Protein AF-L5NW99-F1 (afdb_monomer_lite)

pLDDT: mean 75.91, std 13.24, range [51.31, 93.0]

Foldseek 3Di:
DDDDPDDDPCPDDPDPPPNDDPVRVVVVVVVVVVLVVLVVVCVVVVHDSVCVVVVPDD

Structure (mmCIF, N/CA/C/O backbone):
data_AF-L5NW99-F1
#
_entry.id   AF-L5NW99-F1
#
loop_
_atom_site.group_PDB
_atom_site.id
_atom_site.type_symbol
_atom_site.label_atom_id
_atom_site.label_alt_id
_atom_site.label_comp_id
_atom_site.label_asym_id
_atom_site.label_entity_id
_atom_site.label_seq_id
_atom_site.pdbx_PDB_ins_code
_atom_site.Cartn_x
_atom_site.Cartn_y
_atom_site.Cartn_z
_atom_site.occupancy
_atom_site.B_iso_or_equiv
_atom_site.auth_seq_id
_atom_site.auth_comp_id
_atom_site.auth_asym_id
_atom_site.auth_atom_id
_atom_site.pdbx_PDB_model_num
ATOM 1 N N . MET A 1 1 ? -5.303 -1.321 -31.096 1.00 52.62 1 MET A N 1
ATOM 2 C CA . MET A 1 1 ? -5.259 -0.070 -30.306 1.00 52.62 1 MET A CA 1
ATOM 3 C C . MET A 1 1 ? -5.679 -0.404 -28.880 1.00 52.62 1 MET A C 1
ATOM 5 O O . MET A 1 1 ? -6.788 -0.891 -28.710 1.00 52.62 1 MET A O 1
ATOM 9 N N . LYS A 1 2 ? -4.797 -0.266 -27.880 1.00 51.31 2 LYS A N 1
ATOM 10 C CA . LYS A 1 2 ? -5.156 -0.528 -26.474 1.00 51.31 2 LYS A CA 1
ATOM 11 C C . LYS A 1 2 ? -5.853 0.716 -25.918 1.00 51.31 2 LYS A C 1
ATOM 13 O O . LYS A 1 2 ? -5.219 1.754 -25.774 1.00 51.31 2 LYS A O 1
ATOM 18 N N . VAL A 1 3 ? -7.158 0.623 -25.679 1.00 64.00 3 VAL A N 1
ATOM 19 C CA . VAL A 1 3 ? -7.939 1.669 -25.008 1.00 64.00 3 VAL A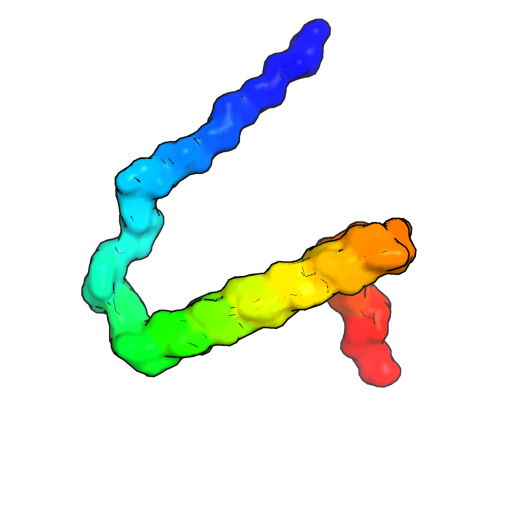 CA 1
ATOM 20 C C . VAL A 1 3 ? -7.847 1.402 -23.512 1.00 64.00 3 VAL A C 1
ATOM 22 O O . VAL A 1 3 ? -8.318 0.368 -23.045 1.00 64.00 3 VAL A O 1
ATOM 25 N N . TYR A 1 4 ? -7.210 2.304 -22.770 1.00 57.88 4 TYR A N 1
ATOM 26 C CA . TYR A 1 4 ? -7.175 2.216 -21.315 1.00 57.88 4 TYR A CA 1
ATOM 27 C C . TYR A 1 4 ? -8.479 2.785 -20.742 1.00 57.88 4 TYR A C 1
ATOM 29 O O . TYR A 1 4 ? -8.910 3.860 -21.176 1.00 57.88 4 TYR A O 1
ATOM 37 N N . PRO A 1 5 ? -9.132 2.086 -19.797 1.00 67.31 5 PRO A N 1
ATOM 38 C CA . PRO A 1 5 ? -10.329 2.602 -19.155 1.00 67.31 5 PRO A CA 1
ATOM 39 C C . PRO A 1 5 ? -10.000 3.907 -18.428 1.00 67.31 5 PRO A C 1
ATOM 41 O O . PRO A 1 5 ? -8.939 4.052 -17.818 1.00 67.31 5 PRO A O 1
ATOM 44 N N . LYS A 1 6 ? -10.909 4.883 -18.524 1.00 63.56 6 LYS A N 1
ATOM 45 C CA . LYS A 1 6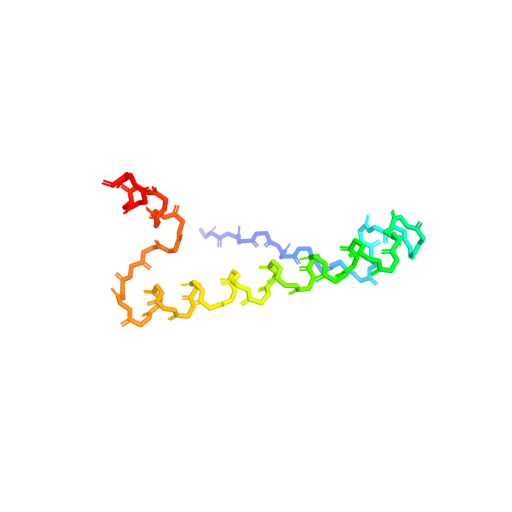 ? -10.770 6.153 -17.808 1.00 63.56 6 LYS A CA 1
ATOM 46 C C . LYS A 1 6 ? -10.693 5.845 -16.314 1.00 63.56 6 LYS A C 1
ATOM 48 O O . LYS A 1 6 ? -11.596 5.203 -15.786 1.00 63.56 6 LYS A O 1
ATOM 53 N N . ILE A 1 7 ? -9.621 6.294 -15.660 1.00 62.44 7 ILE A N 1
ATOM 54 C CA . ILE A 1 7 ? -9.460 6.174 -14.208 1.00 62.44 7 ILE A CA 1
ATOM 55 C C . ILE A 1 7 ? -10.693 6.822 -13.561 1.00 62.44 7 ILE A C 1
ATOM 57 O O . ILE A 1 7 ? -10.942 8.002 -13.841 1.00 62.44 7 ILE A O 1
ATOM 61 N N . PRO A 1 8 ? -11.476 6.087 -12.751 1.00 63.44 8 PRO A N 1
ATOM 62 C CA . PRO A 1 8 ? -12.609 6.660 -12.042 1.00 63.44 8 PRO A CA 1
ATOM 63 C C . PRO A 1 8 ? -12.119 7.828 -11.188 1.00 63.44 8 PRO A C 1
ATOM 65 O O . PRO A 1 8 ? -11.314 7.652 -10.274 1.00 63.44 8 PRO A O 1
ATOM 68 N N . ARG A 1 9 ? -12.566 9.040 -11.522 1.00 58.91 9 ARG A N 1
ATOM 69 C CA . ARG A 1 9 ? -12.404 10.194 -10.642 1.00 58.91 9 ARG A CA 1
ATOM 70 C C . ARG A 1 9 ? -13.525 10.098 -9.621 1.00 58.91 9 ARG A C 1
ATOM 72 O O . ARG A 1 9 ? -14.690 10.271 -9.962 1.00 58.91 9 ARG A O 1
ATOM 79 N N . TYR A 1 10 ? -13.176 9.703 -8.404 1.00 57.44 10 TYR A N 1
ATOM 80 C CA . TYR A 1 10 ? -14.120 9.671 -7.297 1.00 57.44 10 TYR A CA 1
ATOM 81 C C . TYR A 1 10 ? -14.304 11.102 -6.793 1.00 57.44 10 TYR A C 1
ATOM 83 O O . TYR A 1 10 ? -13.628 11.536 -5.867 1.00 57.44 10 TYR A O 1
ATOM 91 N N . ASP A 1 11 ? -15.205 11.841 -7.442 1.00 57.28 11 ASP A N 1
ATOM 92 C CA . ASP A 1 11 ? -15.576 13.211 -7.053 1.00 57.28 11 ASP A CA 1
ATOM 93 C C . ASP A 1 11 ? -16.383 13.244 -5.733 1.00 57.28 11 ASP A C 1
ATOM 95 O O . ASP A 1 11 ? -16.665 14.309 -5.184 1.00 57.28 11 ASP A O 1
ATOM 99 N N . HIS A 1 12 ? -16.720 12.070 -5.189 1.00 52.03 12 HIS A N 1
ATOM 100 C CA . HIS A 1 12 ? -17.369 11.887 -3.897 1.00 52.03 12 HIS A CA 1
ATOM 101 C C . HIS A 1 12 ? -16.531 10.982 -2.993 1.00 52.03 12 HIS A C 1
ATOM 103 O O . HIS A 1 12 ? -15.956 10.000 -3.480 1.00 52.03 12 HIS A O 1
ATOM 109 N N . PRO A 1 13 ? -16.471 11.269 -1.680 1.00 59.34 13 PRO A N 1
ATOM 110 C CA . PRO A 1 13 ? -15.780 10.395 -0.750 1.00 59.34 13 PRO A CA 1
ATOM 111 C C . PRO A 1 13 ? -16.458 9.018 -0.777 1.00 59.34 13 PRO A C 1
ATOM 113 O O . PRO A 1 13 ? -17.654 8.896 -0.523 1.00 59.34 13 PRO A O 1
ATOM 116 N N . ILE A 1 14 ? -15.682 7.976 -1.107 1.00 63.62 14 ILE A N 1
ATOM 117 C CA . ILE A 1 14 ? -16.116 6.560 -1.128 1.00 63.62 14 ILE A CA 1
ATOM 118 C C . ILE A 1 14 ? -16.647 6.128 0.251 1.00 63.62 14 ILE A C 1
ATOM 120 O O . ILE A 1 14 ? -17.372 5.145 0.383 1.00 63.62 14 ILE A O 1
ATOM 124 N N . VAL A 1 15 ? -16.299 6.895 1.280 1.00 63.66 15 VAL A N 1
ATOM 125 C CA . VAL A 1 15 ? -16.611 6.636 2.670 1.00 63.66 15 VAL A CA 1
ATOM 126 C C . VAL A 1 15 ? -17.396 7.825 3.240 1.00 63.66 15 VAL A C 1
ATOM 128 O O . VAL A 1 15 ? -16.941 8.961 3.101 1.00 63.66 15 VAL A O 1
ATOM 131 N N . PRO A 1 16 ? -18.559 7.605 3.882 1.00 69.75 16 PRO A N 1
ATOM 132 C CA . PRO A 1 16 ? -19.308 8.670 4.542 1.00 69.75 16 PRO A CA 1
ATOM 133 C C . PRO A 1 16 ? -18.445 9.435 5.554 1.00 69.75 16 PRO A C 1
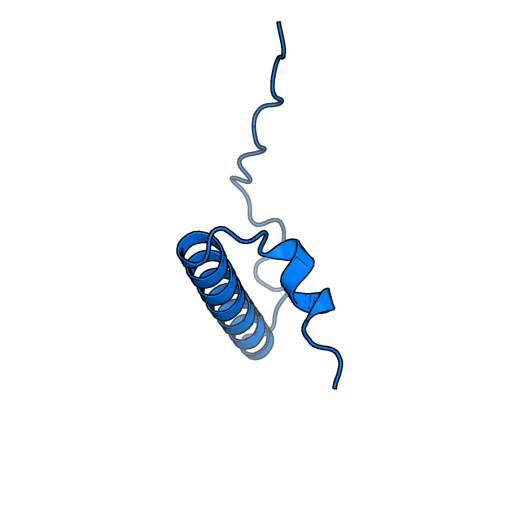ATOM 135 O O . PRO A 1 16 ? -17.681 8.827 6.299 1.00 69.75 16 PRO A O 1
ATOM 138 N N . ASN A 1 17 ? -18.626 10.755 5.650 1.00 60.22 17 ASN A N 1
ATOM 139 C CA . ASN A 1 17 ? -17.819 11.626 6.523 1.00 60.22 17 ASN A CA 1
ATOM 140 C C . ASN A 1 17 ? -17.852 11.251 8.022 1.00 60.22 17 ASN A C 1
ATOM 142 O O . ASN A 1 17 ? -17.007 11.720 8.772 1.00 60.22 17 ASN A O 1
ATOM 146 N N . GLY A 1 18 ? -18.818 10.437 8.462 1.00 66.25 18 GLY A N 1
ATOM 147 C CA . GLY A 1 18 ? -18.931 9.935 9.839 1.00 66.25 18 GLY A CA 1
ATOM 148 C C . GLY A 1 18 ? -18.591 8.452 10.013 1.00 66.25 18 GLY A C 1
ATOM 149 O O . GLY A 1 18 ? -18.920 7.883 11.045 1.00 66.25 18 GLY A O 1
ATOM 150 N N . PHE A 1 19 ? -18.018 7.797 8.999 1.00 67.94 19 PHE A N 1
ATOM 151 C CA . PHE A 1 19 ? -17.662 6.374 9.065 1.00 67.94 19 PHE A CA 1
ATOM 152 C C . PHE A 1 19 ? -16.424 6.116 9.931 1.00 67.94 19 PHE A C 1
ATOM 154 O O . PHE A 1 19 ? -16.340 5.085 10.588 1.00 67.94 19 PHE A O 1
ATOM 161 N N . PHE A 1 20 ? -15.471 7.048 9.926 1.00 63.38 20 PHE A N 1
ATOM 162 C CA . PHE A 1 20 ? -14.275 6.988 10.757 1.00 63.38 20 PHE A CA 1
ATOM 163 C C . PHE A 1 20 ? -14.457 7.898 11.969 1.00 63.38 20 PHE A C 1
ATOM 165 O O . PHE A 1 20 ? -14.855 9.055 11.815 1.00 63.38 20 PHE A O 1
ATOM 172 N N . ASN A 1 21 ? -14.132 7.404 13.165 1.00 67.19 21 ASN A N 1
ATOM 173 C CA . ASN A 1 21 ? -13.914 8.297 14.299 1.00 67.19 21 ASN A CA 1
ATOM 174 C C . ASN A 1 21 ? -12.607 9.079 14.083 1.00 67.19 21 ASN A C 1
ATOM 176 O O . ASN A 1 21 ? -11.759 8.679 13.282 1.00 67.19 21 ASN A O 1
ATOM 180 N N . ALA A 1 22 ? -12.421 10.192 14.801 1.00 65.88 22 ALA A N 1
ATOM 181 C CA . ALA A 1 22 ? -11.227 11.034 14.657 1.00 65.88 22 ALA A CA 1
ATOM 182 C C . ALA A 1 22 ? -9.915 10.236 14.804 1.00 65.88 22 ALA A C 1
ATOM 184 O O . ALA A 1 22 ? -8.969 10.464 14.052 1.00 65.88 22 ALA A O 1
ATOM 185 N N . ASP A 1 23 ? -9.891 9.251 15.704 1.00 71.38 23 ASP A N 1
ATOM 186 C CA . ASP A 1 23 ? -8.730 8.384 15.926 1.00 71.38 23 ASP A CA 1
ATOM 187 C C . ASP A 1 23 ? -8.461 7.428 14.747 1.00 71.38 23 ASP A C 1
ATOM 189 O O . ASP A 1 23 ? -7.304 7.201 14.386 1.00 71.38 23 ASP A O 1
ATOM 193 N N . ASP A 1 24 ? -9.507 6.922 14.082 1.00 70.69 24 ASP A N 1
ATOM 194 C CA . ASP A 1 24 ? -9.375 6.051 12.904 1.00 70.69 24 ASP A CA 1
ATOM 195 C C . ASP A 1 24 ? -8.811 6.821 11.699 1.00 70.69 24 ASP A C 1
ATOM 197 O O . ASP A 1 24 ? -8.039 6.283 10.898 1.00 70.69 24 ASP A O 1
ATOM 201 N N . LEU A 1 25 ? -9.155 8.109 11.591 1.00 76.00 25 LEU A N 1
ATOM 202 C CA . LEU A 1 25 ? -8.659 8.981 10.531 1.00 76.00 25 LEU 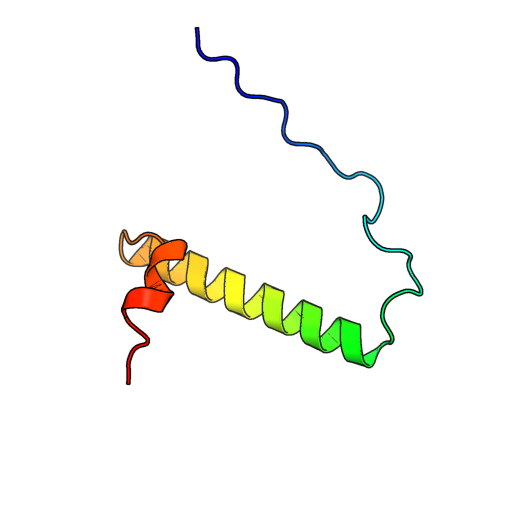A CA 1
ATOM 203 C C . LEU A 1 25 ? -7.143 9.203 10.648 1.00 76.00 25 LEU A C 1
ATOM 205 O O . LEU A 1 25 ? -6.439 9.171 9.640 1.00 76.00 25 LEU A O 1
ATOM 209 N N . VAL A 1 26 ? -6.620 9.329 11.873 1.00 82.69 26 VAL A N 1
ATOM 210 C CA . VAL A 1 26 ? -5.173 9.461 12.129 1.00 82.69 26 VAL A CA 1
ATOM 211 C C . VAL A 1 26 ? -4.414 8.209 11.687 1.00 82.69 26 VAL A C 1
ATOM 213 O O . VAL A 1 26 ? -3.320 8.308 11.124 1.00 82.69 26 VAL A O 1
ATOM 216 N N . VAL A 1 27 ? -4.979 7.019 11.916 1.00 84.38 27 VAL A N 1
ATOM 217 C CA . VAL A 1 27 ? -4.380 5.758 11.452 1.00 84.38 27 VAL A CA 1
ATOM 218 C C . VAL A 1 27 ? -4.357 5.715 9.927 1.00 84.38 27 VAL A C 1
ATOM 220 O O . VAL A 1 27 ? -3.310 5.424 9.346 1.00 84.38 27 VAL A O 1
ATOM 223 N N . ALA A 1 28 ? -5.464 6.072 9.272 1.00 83.25 28 ALA A N 1
ATOM 224 C CA . ALA A 1 28 ? -5.544 6.111 7.815 1.00 83.25 28 ALA A CA 1
ATOM 225 C C . ALA A 1 28 ? -4.525 7.091 7.206 1.00 83.25 28 ALA A C 1
ATOM 227 O O . ALA A 1 28 ? -3.805 6.734 6.270 1.00 83.25 28 ALA A O 1
ATOM 228 N N . GLU A 1 29 ? -4.401 8.297 7.765 1.00 86.25 29 GLU A N 1
ATOM 229 C CA . GLU A 1 29 ? -3.416 9.296 7.334 1.00 86.25 29 GLU A CA 1
ATOM 230 C C . GLU A 1 29 ? -1.979 8.782 7.465 1.00 86.25 29 GLU A C 1
ATOM 232 O O . GLU A 1 29 ? -1.180 8.912 6.530 1.00 86.25 29 GLU A O 1
ATOM 237 N N . ARG A 1 30 ? -1.652 8.143 8.595 1.00 89.19 30 ARG A N 1
ATOM 238 C CA . ARG A 1 30 ? -0.335 7.532 8.816 1.00 89.19 30 ARG A CA 1
ATOM 239 C C . ARG A 1 30 ? -0.067 6.403 7.827 1.00 89.19 30 ARG A C 1
ATOM 241 O O . ARG A 1 30 ? 0.998 6.387 7.216 1.00 89.19 30 ARG A O 1
ATOM 248 N N . CYS A 1 31 ? -1.029 5.507 7.606 1.00 87.44 31 CYS A N 1
ATOM 249 C CA . CYS A 1 31 ? -0.902 4.430 6.624 1.00 87.44 31 CYS A CA 1
ATOM 250 C C . CYS A 1 31 ? -0.634 4.979 5.216 1.00 87.44 31 CYS A C 1
ATOM 252 O O . CYS A 1 31 ? 0.278 4.510 4.536 1.00 87.44 31 CYS A O 1
ATOM 254 N N . VAL A 1 32 ? -1.371 6.008 4.788 1.00 89.38 32 VAL A N 1
ATOM 255 C CA . VAL A 1 32 ? -1.156 6.651 3.483 1.00 89.38 32 VAL A CA 1
ATOM 256 C C . VAL A 1 32 ? 0.234 7.287 3.398 1.00 89.38 32 VAL A C 1
ATOM 258 O O . VAL A 1 32 ? 0.901 7.163 2.367 1.00 89.38 32 VAL A O 1
ATOM 261 N N . ALA A 1 33 ? 0.695 7.950 4.460 1.00 91.31 33 ALA A N 1
ATOM 262 C CA . ALA A 1 33 ? 2.030 8.541 4.501 1.00 91.31 33 ALA A CA 1
ATOM 263 C C . ALA A 1 33 ? 3.136 7.481 4.363 1.00 91.31 33 ALA A C 1
ATOM 265 O O . ALA A 1 33 ? 4.066 7.672 3.576 1.00 91.31 33 ALA A O 1
ATOM 266 N N . GLU A 1 34 ? 3.021 6.353 5.066 1.00 92.38 34 GLU A N 1
ATOM 267 C CA . GLU A 1 34 ? 3.996 5.262 4.971 1.00 92.38 34 GLU A CA 1
ATOM 268 C C . GLU A 1 34 ? 3.987 4.596 3.589 1.00 92.38 34 GLU A C 1
ATOM 270 O O . GLU A 1 34 ? 5.049 4.406 2.995 1.00 92.38 34 GLU A O 1
ATOM 275 N N . LEU A 1 35 ? 2.813 4.343 3.000 1.00 92.12 35 LEU A N 1
ATOM 276 C CA . LEU A 1 35 ? 2.718 3.794 1.640 1.00 92.12 35 LEU A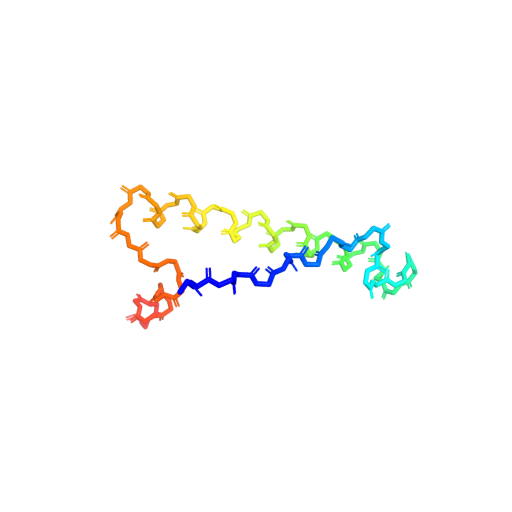 CA 1
ATOM 277 C C . LEU A 1 35 ? 3.391 4.699 0.597 1.00 92.12 35 LEU A C 1
ATOM 279 O O . LEU A 1 35 ? 4.088 4.209 -0.292 1.00 92.12 35 LEU A O 1
ATOM 283 N N .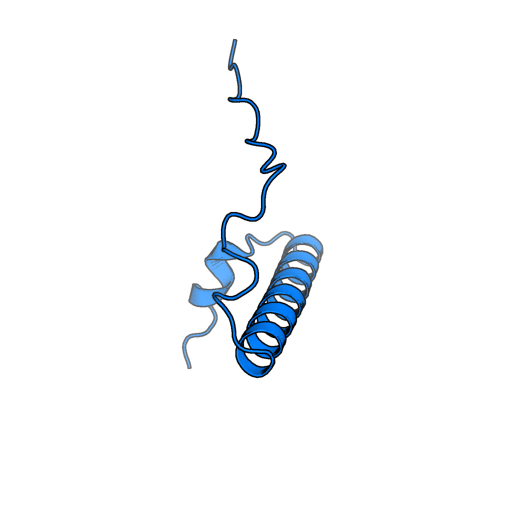 ARG A 1 36 ? 3.256 6.026 0.724 1.00 92.75 36 ARG A N 1
ATOM 284 C CA . ARG A 1 36 ? 3.945 6.985 -0.161 1.00 92.75 36 ARG A CA 1
ATOM 285 C C . ARG A 1 36 ? 5.465 6.931 -0.016 1.00 92.75 36 ARG A C 1
ATOM 287 O O . ARG A 1 36 ? 6.178 7.044 -1.017 1.00 92.75 36 ARG A O 1
ATOM 294 N N . LYS A 1 37 ? 5.976 6.753 1.206 1.00 92.75 37 LYS A N 1
ATOM 295 C CA . LYS A 1 37 ? 7.419 6.582 1.443 1.00 92.75 37 LYS A CA 1
ATOM 296 C C . LYS A 1 37 ? 7.924 5.297 0.798 1.00 92.75 37 LYS A C 1
ATOM 298 O O . LYS A 1 37 ? 8.926 5.336 0.088 1.00 92.75 37 LYS A O 1
ATOM 303 N N . ILE A 1 38 ? 7.204 4.192 0.992 1.00 91.50 38 ILE A N 1
ATOM 304 C CA . ILE A 1 38 ? 7.514 2.893 0.385 1.00 91.50 38 ILE A CA 1
ATOM 305 C C . ILE A 1 38 ? 7.568 3.022 -1.143 1.00 91.50 38 ILE A C 1
ATOM 307 O O . ILE A 1 38 ? 8.568 2.645 -1.748 1.00 91.50 38 ILE A O 1
ATOM 311 N N . GLN A 1 39 ? 6.557 3.642 -1.759 1.00 89.00 39 GLN A N 1
ATOM 312 C CA . GLN A 1 39 ? 6.525 3.892 -3.202 1.00 89.00 39 GLN A CA 1
ATOM 313 C C . GLN A 1 39 ? 7.726 4.719 -3.677 1.00 89.00 39 GLN A C 1
ATOM 315 O O . GLN A 1 39 ? 8.381 4.360 -4.653 1.00 89.00 39 GLN A O 1
ATOM 320 N N . THR A 1 40 ? 8.040 5.813 -2.979 1.00 91.81 40 THR A N 1
ATOM 321 C CA . THR A 1 40 ? 9.173 6.683 -3.331 1.00 91.81 40 THR A CA 1
ATOM 322 C C . THR A 1 40 ? 10.498 5.925 -3.262 1.00 91.81 40 THR A C 1
ATOM 324 O O . THR A 1 40 ? 11.333 6.049 -4.155 1.00 91.81 40 THR A O 1
ATOM 327 N N . ASN A 1 41 ? 10.692 5.117 -2.221 1.00 89.94 41 ASN A N 1
ATOM 328 C CA . ASN A 1 41 ? 11.902 4.320 -2.054 1.00 89.94 41 ASN A CA 1
ATOM 329 C C . ASN A 1 41 ? 12.016 3.233 -3.128 1.00 89.94 41 ASN A C 1
ATOM 331 O O . ASN A 1 41 ? 13.096 3.043 -3.679 1.00 89.94 41 ASN A O 1
ATOM 335 N N . ALA A 1 42 ? 10.908 2.576 -3.471 1.00 89.81 42 ALA A N 1
ATOM 336 C CA . ALA A 1 42 ? 10.865 1.579 -4.534 1.00 89.81 42 ALA A CA 1
ATOM 337 C C . ALA A 1 42 ? 11.246 2.187 -5.894 1.00 89.81 42 ALA A C 1
ATOM 339 O O . ALA A 1 42 ? 12.114 1.657 -6.582 1.00 89.81 42 ALA A O 1
ATOM 340 N N . MET A 1 43 ? 10.698 3.364 -6.224 1.00 88.62 43 MET A N 1
ATOM 341 C CA . MET A 1 43 ? 11.058 4.106 -7.439 1.00 88.62 43 MET A CA 1
ATOM 342 C C . MET A 1 43 ? 12.541 4.493 -7.475 1.00 88.62 43 MET A C 1
ATOM 344 O O . MET A 1 43 ? 13.170 4.417 -8.525 1.00 88.62 43 MET A O 1
ATOM 348 N N . ARG A 1 44 ? 13.115 4.907 -6.337 1.00 93.00 44 ARG A N 1
ATOM 349 C CA . ARG A 1 44 ? 14.547 5.243 -6.248 1.00 93.00 44 ARG A CA 1
ATOM 350 C C . ARG A 1 44 ? 15.453 4.034 -6.470 1.00 93.00 44 ARG A C 1
ATOM 352 O O . ARG A 1 44 ? 16.563 4.213 -6.958 1.00 93.00 44 ARG A O 1
ATOM 359 N N . ASN A 1 45 ? 14.983 2.846 -6.108 1.00 89.25 45 ASN A N 1
ATOM 360 C CA . ASN A 1 45 ? 15.733 1.597 -6.196 1.00 89.25 45 ASN A CA 1
ATOM 361 C C . ASN A 1 45 ? 15.332 0.742 -7.413 1.00 89.25 45 ASN A C 1
ATOM 363 O O . ASN A 1 45 ? 15.653 -0.441 -7.430 1.00 89.25 45 ASN A O 1
ATOM 367 N N . ASP A 1 46 ? 14.608 1.308 -8.388 1.00 90.62 46 ASP A N 1
ATOM 368 C CA . ASP A 1 46 ? 14.094 0.607 -9.580 1.00 90.62 46 ASP A CA 1
ATOM 369 C C . ASP A 1 46 ? 13.453 -0.758 -9.252 1.00 90.62 46 ASP A C 1
ATOM 371 O O . ASP A 1 46 ? 13.739 -1.792 -9.850 1.00 90.62 46 ASP A O 1
ATOM 375 N N . THR A 1 47 ? 12.630 -0.769 -8.203 1.00 87.81 47 THR A N 1
ATOM 376 C CA . THR A 1 47 ? 12.005 -1.973 -7.644 1.00 87.81 47 THR A CA 1
ATOM 377 C C . THR A 1 47 ? 10.487 -1.808 -7.630 1.00 87.81 47 THR A C 1
ATOM 379 O O . THR A 1 47 ? 9.976 -0.700 -7.447 1.00 87.81 47 THR A O 1
ATOM 382 N N . ASP A 1 48 ? 9.744 -2.905 -7.791 1.00 88.06 48 ASP A N 1
ATOM 383 C CA . ASP A 1 48 ? 8.286 -2.898 -7.654 1.00 88.06 48 ASP A CA 1
ATOM 384 C C . ASP A 1 48 ? 7.885 -2.744 -6.168 1.00 88.06 48 ASP A C 1
ATOM 386 O O . ASP A 1 48 ? 8.215 -3.599 -5.342 1.00 88.06 48 ASP A O 1
ATOM 390 N N . PRO A 1 49 ? 7.154 -1.680 -5.777 1.00 84.00 49 PRO A N 1
ATOM 391 C CA . PRO A 1 49 ? 6.731 -1.495 -4.390 1.00 84.00 49 PRO A CA 1
ATOM 392 C C . PRO A 1 49 ? 5.790 -2.595 -3.877 1.00 84.00 49 PRO A C 1
ATOM 394 O O . PRO A 1 49 ? 5.657 -2.765 -2.666 1.00 84.00 49 PRO A O 1
ATOM 397 N N . THR A 1 50 ? 5.127 -3.343 -4.763 1.00 88.19 50 THR A N 1
ATOM 398 C CA . THR A 1 50 ? 4.193 -4.414 -4.386 1.00 88.19 50 THR A CA 1
ATOM 399 C C . THR A 1 50 ? 4.898 -5.712 -3.997 1.00 88.19 50 THR A C 1
ATOM 401 O O . THR A 1 50 ? 4.309 -6.540 -3.301 1.00 88.19 50 THR A O 1
ATOM 404 N N . THR A 1 51 ? 6.171 -5.873 -4.370 1.00 87.25 51 THR A N 1
ATOM 405 C CA . THR A 1 51 ? 6.966 -7.066 -4.052 1.00 87.25 51 THR A CA 1
ATOM 406 C C . THR A 1 51 ? 7.769 -6.915 -2.763 1.00 87.25 51 THR A C 1
ATOM 408 O O . THR A 1 51 ? 8.334 -7.895 -2.291 1.00 87.25 51 THR A O 1
ATOM 411 N N . ILE A 1 52 ? 7.775 -5.730 -2.136 1.00 76.69 52 ILE A N 1
ATOM 412 C CA . ILE A 1 52 ? 8.558 -5.443 -0.919 1.00 76.69 52 ILE A CA 1
ATOM 413 C C . ILE A 1 52 ? 8.251 -6.428 0.217 1.00 76.69 52 ILE A C 1
ATOM 415 O O . ILE A 1 52 ? 9.162 -6.825 0.939 1.00 76.69 52 ILE A O 1
ATOM 419 N N . TRP A 1 53 ? 7.006 -6.902 0.334 1.00 79.31 53 TRP A N 1
ATOM 420 C CA . TRP A 1 53 ? 6.605 -7.904 1.331 1.00 79.31 53 TRP A CA 1
ATOM 421 C C . TRP A 1 53 ? 7.385 -9.222 1.236 1.00 79.31 53 TRP A C 1
ATOM 423 O O . TRP A 1 53 ? 7.565 -9.891 2.246 1.00 79.31 53 TRP A O 1
ATOM 433 N N . GLN A 1 54 ? 7.893 -9.573 0.052 1.00 82.12 54 GLN A N 1
ATOM 434 C CA . GLN A 1 54 ? 8.711 -10.773 -0.164 1.00 82.12 54 GLN A CA 1
ATOM 435 C C . GLN A 1 54 ? 10.085 -10.677 0.514 1.00 82.12 54 GLN A C 1
ATOM 437 O O . GLN A 1 54 ? 10.731 -11.696 0.730 1.00 82.12 54 GLN A O 1
ATOM 442 N N . HIS A 1 55 ? 10.520 -9.463 0.854 1.00 74.88 55 HIS A N 1
ATOM 443 C CA . HIS A 1 55 ? 11.786 -9.184 1.530 1.00 74.88 55 HIS A CA 1
ATOM 444 C C . HIS A 1 55 ? 11.612 -8.883 3.026 1.00 74.88 55 HIS A C 1
ATOM 446 O O . HIS A 1 55 ? 12.591 -8.564 3.691 1.00 74.88 55 HIS A O 1
ATOM 452 N N . LEU A 1 56 ? 10.381 -8.957 3.549 1.00 73.38 56 LEU A N 1
ATOM 453 C CA . LEU A 1 56 ? 10.055 -8.716 4.961 1.00 73.38 56 LEU A CA 1
ATOM 454 C C . LEU A 1 56 ? 9.959 -10.013 5.789 1.00 73.38 56 LEU A C 1
ATOM 456 O O . LEU A 1 56 ? 9.464 -9.981 6.913 1.00 73.38 56 LEU A O 1
ATOM 460 N N . THR A 1 57 ? 10.398 -11.153 5.247 1.00 72.38 57 THR A N 1
ATOM 461 C CA . THR A 1 57 ? 10.590 -12.385 6.029 1.00 72.38 57 THR A CA 1
ATOM 462 C C . THR A 1 57 ? 11.757 -12.207 7.001 1.00 72.38 57 THR A C 1
ATOM 464 O O . THR A 1 57 ? 12.796 -11.718 6.566 1.00 72.38 57 THR A O 1
ATOM 467 N N . GLU A 1 58 ? 11.527 -12.598 8.262 1.00 57.81 58 GLU A N 1
ATOM 468 C CA . GLU A 1 58 ? 12.353 -12.419 9.482 1.00 57.81 58 GLU A CA 1
ATOM 469 C C . GLU A 1 58 ? 13.856 -12.137 9.314 1.00 57.81 58 GLU A C 1
ATOM 471 O O . GLU A 1 58 ? 14.563 -12.931 8.650 1.00 57.81 58 GLU A O 1
#

Sequence (58 aa):
MKVYPKIPRYDHPIVPNGFFNADDLVVAERCVAELRKIQTNAMRNDTDPTTIWQHLTE

Radius of gyration: 16.3 Å; chains: 1; bounding box: 35×26×46 Å

Secondary structure (DSSP, 8-state):
---PPPP----S-SS-TTSS-HHHHHHHHHHHHHHHHHHHHHHHTT--TTSGGGG---